Protein AF-A0A7W4ZAM6-F1 (afdb_monomer_lite)

Radius of gyration: 16.76 Å; chains: 1; bounding box: 39×28×48 Å

Organism: NCBI:txid1562603

Sequence (168 aa):
MTQFCLLLPAVLLVAHFRQQSRWETLAVRRFPLKPLERWLPALLVFLAVQMLLVQVLDIDPGEFMKSLAGSRHLPLVLMIALAAPLLLPVQRLAAHAPWALWHPAADFGIVYLTALWPVPLGQLSFIFALSLLLGLAREKSGSVLLPILLHAGNNLASAITVIYLGTA

pLDDT: mean 74.13, std 17.79, range [33.5, 96.62]

Secondary structure (DSSP, 8-state):
-HHHHHHHHHHHHHT--TTS-HHHHTT-----STTHHHHHHHHHHHHHHHHHHHHHTT----HHHHHHTT---HHHHHHHHHHHHHHHHHHHHHHTSTTTTS-TTHHHHHHHHHTTTT--HHHHHHHHHHHHHHHHHHHHH--SHHHHHHHHHHHHHHHHHHHTT---

Structure (mmCIF, N/CA/C/O backbone):
data_AF-A0A7W4ZAM6-F1
#
_entry.id   AF-A0A7W4ZAM6-F1
#
loop_
_atom_site.group_PDB
_atom_site.id
_atom_site.type_symbol
_atom_site.label_atom_id
_atom_site.label_alt_id
_atom_site.label_comp_id
_atom_site.label_asym_id
_atom_site.label_entity_id
_atom_site.label_seq_id
_atom_site.pdbx_PDB_ins_code
_atom_site.Cartn_x
_atom_site.Cartn_y
_atom_site.Cartn_z
_atom_site.occupancy
_atom_site.B_iso_or_equiv
_atom_site.auth_seq_id
_atom_site.auth_comp_id
_atom_site.auth_asym_id
_atom_site.auth_atom_id
_atom_site.pdbx_PDB_model_num
ATOM 1 N N . MET A 1 1 ? 15.002 -11.559 9.504 1.00 36.69 1 MET A N 1
ATOM 2 C CA . MET A 1 1 ? 14.175 -12.682 10.011 1.00 36.69 1 MET A CA 1
ATOM 3 C C . MET A 1 1 ? 14.245 -12.805 11.534 1.00 36.69 1 MET A C 1
ATOM 5 O O . MET A 1 1 ? 13.209 -12.716 12.175 1.00 36.69 1 MET A O 1
ATOM 9 N N . THR A 1 2 ? 15.433 -12.882 12.139 1.00 33.50 2 THR A N 1
ATOM 10 C CA . THR A 1 2 ? 15.634 -13.008 13.602 1.00 33.50 2 THR A CA 1
ATOM 11 C C . THR A 1 2 ? 15.027 -11.866 14.428 1.00 33.50 2 THR A C 1
ATOM 13 O O . THR A 1 2 ? 14.430 -12.113 15.470 1.00 33.50 2 THR A O 1
ATOM 16 N N . GLN A 1 3 ? 15.096 -10.623 13.935 1.00 36.78 3 GLN A N 1
ATOM 17 C CA . GLN A 1 3 ? 14.463 -9.468 14.588 1.00 36.78 3 GLN A CA 1
ATOM 18 C C . GLN A 1 3 ? 12.930 -9.586 14.631 1.00 36.78 3 GLN A C 1
ATOM 20 O O . GLN A 1 3 ? 12.321 -9.260 15.642 1.00 36.78 3 GLN A O 1
ATOM 25 N N . PHE A 1 4 ? 12.308 -10.125 13.576 1.00 40.06 4 PHE A N 1
ATOM 26 C CA . PHE A 1 4 ? 10.856 -10.322 13.496 1.00 40.06 4 PHE A CA 1
ATOM 27 C C . PHE A 1 4 ? 10.373 -11.387 14.491 1.00 40.06 4 PHE A C 1
ATOM 29 O O . PHE A 1 4 ? 9.370 -11.180 15.168 1.00 40.06 4 PHE A O 1
ATOM 36 N N . CYS A 1 5 ? 11.119 -12.489 14.637 1.00 40.62 5 CYS A N 1
ATOM 37 C CA . CYS A 1 5 ? 10.798 -13.569 15.576 1.00 40.62 5 CYS A CA 1
ATOM 38 C C . CYS A 1 5 ? 10.946 -13.168 17.053 1.00 40.62 5 CYS A C 1
ATOM 40 O O . CYS A 1 5 ? 10.322 -13.790 17.904 1.00 40.62 5 CYS A O 1
ATOM 42 N N . LEU A 1 6 ? 11.753 -12.146 17.359 1.00 43.88 6 LEU A N 1
ATOM 43 C CA . LEU A 1 6 ? 11.943 -11.624 18.719 1.00 43.88 6 LEU A CA 1
ATOM 44 C C . LEU A 1 6 ? 11.006 -10.455 19.041 1.00 43.88 6 LEU A C 1
ATOM 46 O O . LEU A 1 6 ? 10.540 -10.331 20.172 1.00 43.88 6 LEU A O 1
ATOM 50 N N . LEU A 1 7 ? 10.690 -9.624 18.045 1.00 44.72 7 LEU A N 1
ATOM 51 C CA . LEU A 1 7 ? 9.747 -8.521 18.203 1.00 44.72 7 LEU A CA 1
ATOM 52 C C . LEU A 1 7 ? 8.317 -9.033 18.379 1.00 44.72 7 LEU A C 1
ATOM 54 O O . LEU A 1 7 ? 7.634 -8.566 19.280 1.00 44.72 7 LEU A O 1
ATOM 58 N N . LEU A 1 8 ? 7.867 -10.021 17.595 1.00 44.06 8 LEU A N 1
ATOM 59 C CA . LEU A 1 8 ? 6.479 -10.506 17.648 1.00 44.06 8 LEU A CA 1
ATOM 60 C C . LEU A 1 8 ? 6.038 -10.970 19.055 1.00 44.06 8 LEU A C 1
ATOM 62 O O . LEU A 1 8 ? 4.990 -10.519 19.516 1.00 44.06 8 LEU A O 1
ATOM 66 N N . PRO A 1 9 ? 6.800 -11.820 19.779 1.00 49.44 9 PRO A N 1
ATOM 67 C CA . PRO A 1 9 ? 6.408 -12.279 21.111 1.00 49.44 9 PRO A CA 1
ATOM 68 C C . PRO A 1 9 ? 6.457 -11.157 22.151 1.00 49.44 9 PRO A C 1
ATOM 70 O O . PRO A 1 9 ? 5.542 -11.044 22.964 1.00 49.44 9 PRO A O 1
ATOM 73 N N . ALA A 1 10 ? 7.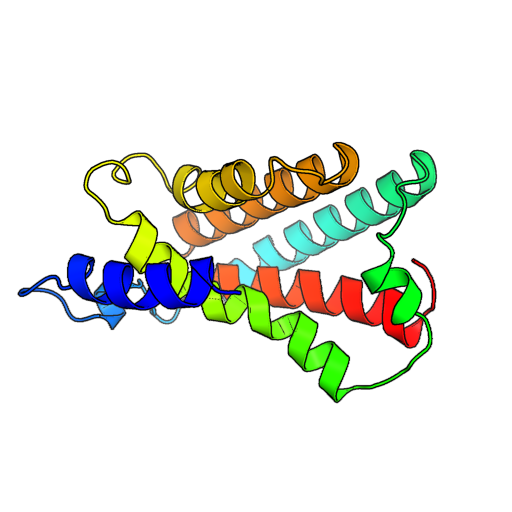483 -10.301 22.102 1.00 50.28 10 ALA A N 1
ATOM 74 C CA . ALA A 1 10 ? 7.626 -9.160 23.007 1.00 50.28 10 ALA A CA 1
ATOM 75 C C . ALA A 1 10 ? 6.471 -8.159 22.837 1.00 50.28 10 ALA A C 1
ATOM 77 O O . ALA A 1 10 ? 5.885 -7.689 23.808 1.00 50.28 10 ALA A O 1
ATOM 78 N N . VAL A 1 11 ? 6.080 -7.909 21.592 1.00 46.84 11 VAL A N 1
ATOM 79 C CA . VAL A 1 11 ? 4.935 -7.078 21.219 1.00 46.84 11 VAL A CA 1
ATOM 80 C C . VAL A 1 11 ? 3.617 -7.669 21.715 1.00 46.84 11 VAL A C 1
ATOM 82 O O . VAL A 1 11 ? 2.799 -6.958 22.294 1.00 46.84 11 VAL A O 1
ATOM 85 N N . LEU A 1 12 ? 3.407 -8.973 21.520 1.00 49.94 12 LEU A N 1
ATOM 86 C CA . LEU A 1 12 ? 2.194 -9.659 21.972 1.00 49.94 12 LEU A CA 1
ATOM 87 C C . LEU A 1 12 ? 2.084 -9.711 23.504 1.00 49.94 12 LEU A C 1
ATOM 89 O O . LEU A 1 12 ? 0.969 -9.693 24.027 1.00 49.94 12 LEU A O 1
ATOM 93 N N . LEU A 1 13 ? 3.219 -9.755 24.210 1.00 55.16 13 LEU A N 1
ATOM 94 C CA . LEU A 1 13 ? 3.292 -9.672 25.670 1.00 55.16 13 LEU A CA 1
ATOM 95 C C . LEU A 1 13 ? 2.950 -8.266 26.186 1.00 55.16 13 LEU A C 1
ATOM 97 O O . LEU A 1 13 ? 2.194 -8.142 27.147 1.00 55.16 13 LEU A O 1
ATOM 101 N N . VAL A 1 14 ? 3.467 -7.214 25.543 1.00 51.25 14 VAL A N 1
ATOM 102 C CA . VAL A 1 14 ? 3.266 -5.814 25.967 1.00 51.25 14 VAL A CA 1
ATOM 103 C C . VAL A 1 14 ? 1.871 -5.293 25.610 1.00 51.25 14 VAL A C 1
ATOM 105 O O . VAL A 1 14 ? 1.282 -4.539 26.379 1.00 51.25 14 VAL A O 1
ATOM 108 N N . ALA A 1 15 ? 1.286 -5.742 24.499 1.00 50.28 15 ALA A N 1
ATOM 109 C CA . ALA A 1 15 ? -0.038 -5.309 24.050 1.00 50.28 15 ALA A CA 1
ATOM 110 C C . ALA A 1 15 ? -1.217 -5.976 24.793 1.00 50.28 15 ALA A C 1
ATOM 112 O O . ALA A 1 15 ? -2.364 -5.913 24.340 1.00 50.28 15 ALA A O 1
ATOM 113 N N . HIS A 1 16 ? -0.964 -6.660 25.914 1.00 54.25 16 HIS A N 1
ATOM 114 C CA . HIS A 1 16 ? -2.009 -7.309 26.698 1.00 54.25 16 HIS A CA 1
ATOM 115 C C . HIS A 1 16 ? -2.748 -6.306 27.598 1.00 54.25 16 HIS A C 1
ATOM 117 O O . HIS A 1 16 ? -2.479 -6.175 28.793 1.00 54.25 16 HIS A O 1
ATOM 123 N N . PHE A 1 17 ? -3.730 -5.614 27.022 1.00 58.94 17 PHE A N 1
ATOM 124 C CA . PHE A 1 17 ? -4.656 -4.773 27.776 1.00 58.94 17 PHE A CA 1
ATOM 125 C C . PHE A 1 17 ? -5.677 -5.653 28.502 1.00 58.94 17 PHE A C 1
ATOM 127 O O . PHE A 1 17 ? -6.582 -6.212 27.892 1.00 58.94 17 PHE A O 1
ATOM 134 N N . ARG A 1 18 ? -5.545 -5.771 29.828 1.00 56.44 18 ARG A N 1
ATOM 135 C CA . ARG A 1 18 ? -6.403 -6.634 30.667 1.00 56.44 18 ARG A CA 1
ATOM 136 C C . ARG A 1 18 ? -7.904 -6.306 30.605 1.00 56.44 18 ARG A C 1
ATOM 138 O O . ARG A 1 18 ? -8.705 -7.127 31.033 1.00 56.44 18 ARG A O 1
ATOM 145 N N . GLN A 1 19 ? -8.280 -5.125 30.108 1.00 66.00 19 GLN A N 1
ATOM 146 C CA . GLN A 1 19 ? -9.664 -4.632 30.089 1.00 66.00 19 GLN A CA 1
ATOM 147 C C . GLN A 1 19 ? -10.281 -4.494 28.687 1.00 66.00 19 GLN A C 1
ATOM 149 O O . GLN A 1 19 ? -11.444 -4.121 28.584 1.00 66.00 19 GLN A O 1
ATOM 154 N N . GLN A 1 20 ? -9.538 -4.778 27.613 1.00 63.16 20 GLN A N 1
ATOM 155 C CA . GLN A 1 20 ? -10.039 -4.669 26.238 1.00 63.16 20 GLN A CA 1
ATOM 156 C C . GLN A 1 20 ? -9.748 -5.949 25.465 1.00 63.16 20 GLN A C 1
ATOM 158 O O . GLN A 1 20 ? -8.691 -6.563 25.619 1.00 63.16 20 GLN A O 1
ATOM 163 N N . SER A 1 21 ? -10.676 -6.363 24.605 1.00 69.62 21 SER A N 1
ATOM 164 C CA . SER A 1 21 ? -10.414 -7.496 23.727 1.00 69.62 21 SER A CA 1
ATOM 165 C C . SER A 1 21 ? -9.346 -7.123 22.691 1.00 69.62 21 SER A C 1
ATOM 167 O O . SER A 1 21 ? -9.278 -5.991 22.209 1.00 69.62 21 SER A O 1
ATOM 169 N N . ARG A 1 22 ? -8.524 -8.099 22.279 1.00 66.12 22 ARG A N 1
ATOM 170 C CA . ARG A 1 22 ? -7.489 -7.897 21.244 1.00 66.12 22 ARG A CA 1
ATOM 171 C C . ARG A 1 22 ? -8.063 -7.341 19.932 1.00 66.12 22 ARG A C 1
ATOM 173 O O . ARG A 1 22 ? -7.360 -6.658 19.200 1.00 66.12 22 ARG A O 1
ATOM 180 N N . TRP A 1 23 ? -9.33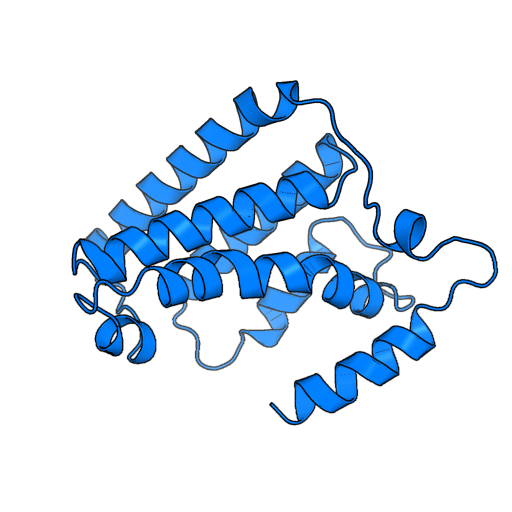2 -7.604 19.629 1.00 65.75 23 TRP A N 1
ATOM 181 C CA . TRP A 1 23 ? -10.004 -7.093 18.433 1.00 65.75 23 TRP A CA 1
ATOM 182 C C . TRP A 1 23 ? -10.347 -5.599 18.531 1.00 65.75 23 TRP A C 1
ATOM 184 O O . TRP A 1 23 ? -10.220 -4.880 17.536 1.00 65.75 23 TRP A O 1
ATOM 194 N N . GLU A 1 24 ? -10.712 -5.122 19.725 1.00 67.00 24 GLU A N 1
ATOM 195 C CA . GLU A 1 24 ? -10.966 -3.705 20.027 1.00 67.00 24 GLU A CA 1
ATOM 196 C C . GLU A 1 24 ? -9.656 -2.910 20.051 1.00 67.00 24 GLU A C 1
ATOM 198 O O . GLU A 1 24 ? -9.507 -1.981 19.259 1.00 67.00 24 GLU A O 1
ATOM 203 N N . THR A 1 25 ? -8.681 -3.382 20.841 1.00 66.38 25 THR A N 1
ATOM 204 C CA . THR A 1 25 ? -7.261 -3.519 20.467 1.00 66.38 25 THR A CA 1
ATOM 205 C C . THR A 1 25 ? -6.837 -2.948 19.110 1.00 66.38 25 THR A C 1
ATOM 207 O O . THR A 1 25 ? -6.362 -1.829 18.901 1.00 66.38 25 THR A O 1
ATOM 210 N N . LEU A 1 26 ? -7.058 -3.812 18.130 1.00 64.50 26 LEU A N 1
ATOM 211 C CA . LEU A 1 26 ? -6.638 -3.666 16.751 1.00 64.50 26 LEU A CA 1
ATOM 212 C C . LEU A 1 26 ? -7.559 -2.764 15.918 1.00 64.50 26 LEU A C 1
ATOM 214 O O . LEU A 1 26 ? -7.230 -2.448 14.774 1.00 64.50 26 LEU A O 1
ATOM 218 N N . ALA A 1 27 ? -8.700 -2.340 16.466 1.00 68.69 27 ALA A N 1
ATOM 219 C CA . ALA A 1 27 ? -9.805 -1.716 15.743 1.00 68.69 27 ALA A CA 1
ATOM 220 C C . ALA A 1 27 ? -10.238 -2.515 14.498 1.00 68.69 27 ALA A C 1
ATOM 222 O O . ALA A 1 27 ? -10.518 -1.944 13.435 1.00 68.69 27 ALA A O 1
ATOM 223 N N . VAL A 1 28 ? -10.296 -3.846 14.621 1.00 76.38 28 VAL A N 1
ATOM 224 C CA . VAL A 1 28 ? -10.855 -4.730 13.588 1.00 76.38 28 VAL A CA 1
ATOM 225 C C . VAL A 1 28 ? -12.371 -4.666 13.698 1.00 76.38 28 VAL A C 1
ATOM 227 O O . VAL A 1 28 ? -13.028 -5.515 14.292 1.00 76.38 28 VAL A O 1
ATOM 230 N N . ARG A 1 29 ? -12.933 -3.595 13.145 1.00 79.31 29 ARG A N 1
ATOM 231 C CA . ARG A 1 29 ? -14.376 -3.385 13.050 1.00 79.31 29 ARG A CA 1
ATOM 232 C C . ARG A 1 29 ? -14.792 -3.261 11.600 1.00 79.31 29 ARG A C 1
ATOM 234 O O . ARG A 1 29 ? -14.042 -2.744 10.771 1.00 79.31 29 ARG A O 1
ATOM 241 N N . ARG A 1 30 ? -16.005 -3.711 11.292 1.00 85.81 30 ARG A N 1
ATOM 242 C CA . ARG A 1 30 ? -16.613 -3.456 9.984 1.00 85.81 30 ARG A CA 1
ATOM 243 C C . ARG A 1 30 ? -16.750 -1.944 9.786 1.00 85.81 30 ARG A C 1
ATOM 245 O O . ARG A 1 30 ? -16.999 -1.212 10.740 1.00 85.81 30 ARG A O 1
ATOM 252 N N . PHE A 1 31 ? -16.573 -1.495 8.553 1.00 85.88 31 PHE A N 1
ATOM 253 C CA . PHE A 1 31 ? -16.786 -0.110 8.146 1.00 85.88 31 PHE A CA 1
ATOM 254 C C . PHE A 1 31 ? -17.810 -0.097 6.998 1.00 85.88 31 PHE A C 1
ATOM 256 O O . PHE A 1 31 ? -17.915 -1.094 6.278 1.00 85.88 31 PHE A O 1
ATOM 263 N N . PRO A 1 32 ? -18.610 0.974 6.839 1.00 88.06 32 PRO A N 1
ATOM 264 C CA . PRO A 1 32 ? -19.523 1.085 5.700 1.00 88.06 32 PRO A CA 1
ATOM 265 C C . PRO A 1 32 ? -18.724 1.056 4.393 1.00 88.06 32 PRO A C 1
ATOM 267 O O . PRO A 1 32 ? -17.585 1.496 4.388 1.00 88.06 32 PRO A O 1
ATOM 270 N N . LEU A 1 33 ? -19.293 0.588 3.280 1.00 89.12 33 LEU A N 1
ATOM 271 C CA . LEU A 1 33 ? -18.567 0.541 1.997 1.00 89.12 33 LEU A CA 1
ATOM 272 C C . LEU A 1 33 ? -18.399 1.923 1.349 1.00 89.12 33 LEU A C 1
ATOM 274 O O . LEU A 1 33 ? -17.440 2.142 0.623 1.00 89.12 33 LEU A O 1
ATOM 278 N N . LYS A 1 34 ? -19.273 2.883 1.670 1.00 90.31 34 LYS A N 1
ATOM 279 C CA . LYS A 1 34 ? -19.280 4.248 1.112 1.00 90.31 34 LYS A CA 1
ATOM 280 C C . LYS A 1 34 ? -17.923 4.986 1.120 1.00 90.31 34 LYS A C 1
ATOM 282 O O . LYS A 1 34 ? -17.618 5.665 0.147 1.00 90.31 34 LYS A O 1
ATOM 287 N N . PRO A 1 35 ? -17.061 4.888 2.153 1.00 89.50 35 PRO A N 1
ATOM 288 C CA . PRO A 1 35 ? -15.722 5.468 2.119 1.00 89.50 35 PRO A CA 1
ATOM 289 C C . PRO A 1 35 ? -14.849 4.923 0.979 1.00 89.50 35 PRO A C 1
ATOM 291 O O . PRO A 1 35 ? -13.995 5.665 0.500 1.00 89.50 35 PRO A O 1
ATOM 294 N N . LEU A 1 36 ? -15.052 3.682 0.511 1.00 90.81 36 LEU A N 1
ATOM 295 C CA . LEU A 1 36 ? -14.286 3.119 -0.611 1.00 90.81 36 LEU A CA 1
ATOM 296 C C . LEU A 1 36 ? -14.421 3.970 -1.874 1.00 90.81 36 LEU A C 1
ATOM 298 O O . LEU A 1 36 ? -13.440 4.121 -2.588 1.00 90.81 36 LEU A O 1
ATOM 302 N N . GLU A 1 37 ? -15.577 4.595 -2.105 1.00 93.44 37 GLU A N 1
ATOM 303 C CA . GLU A 1 37 ? -15.800 5.489 -3.251 1.00 93.44 37 GLU A CA 1
ATOM 304 C C . GLU A 1 37 ? -14.831 6.676 -3.271 1.00 93.44 37 GLU A C 1
ATOM 306 O O . GLU A 1 37 ? -14.533 7.204 -4.333 1.00 93.44 37 GLU A O 1
ATOM 311 N N . ARG A 1 38 ? -14.323 7.102 -2.107 1.00 94.62 38 ARG A N 1
ATOM 312 C CA . ARG A 1 38 ? -13.339 8.192 -2.001 1.00 94.62 38 ARG A CA 1
ATOM 313 C C . ARG A 1 38 ? -11.909 7.670 -2.005 1.00 94.62 38 ARG A C 1
ATOM 315 O O . ARG A 1 38 ? -11.028 8.282 -2.600 1.00 94.62 38 ARG A O 1
ATOM 322 N N . TRP A 1 39 ? -11.675 6.542 -1.338 1.00 95.00 39 TRP A N 1
ATOM 323 C CA . TRP A 1 39 ? -10.328 6.009 -1.146 1.00 95.00 39 TRP A CA 1
ATOM 324 C C . TRP A 1 39 ? -9.811 5.195 -2.333 1.00 95.00 39 TRP A C 1
ATOM 326 O O . TRP A 1 39 ? -8.605 5.190 -2.562 1.00 95.00 39 TRP A O 1
ATOM 336 N N . LEU A 1 40 ? -10.688 4.560 -3.117 1.00 94.56 40 LEU A N 1
ATOM 337 C CA . LEU A 1 40 ? -10.289 3.880 -4.351 1.00 94.56 40 LEU A CA 1
ATOM 338 C C . LEU A 1 40 ? -9.767 4.875 -5.401 1.00 94.56 40 LEU A C 1
ATOM 340 O O . LEU A 1 40 ? -8.654 4.662 -5.872 1.00 94.56 40 LEU A O 1
ATOM 344 N N . PRO A 1 41 ? -10.452 5.995 -5.720 1.00 96.62 41 PRO A N 1
ATOM 345 C CA . PRO A 1 41 ? -9.874 7.021 -6.588 1.00 96.62 41 PRO A CA 1
ATOM 346 C C . PRO A 1 41 ? -8.569 7.605 -6.045 1.00 96.62 41 PRO A C 1
ATOM 348 O O . PRO A 1 41 ? -7.640 7.815 -6.815 1.00 96.62 41 PRO A O 1
ATOM 351 N N . ALA A 1 42 ? -8.460 7.822 -4.729 1.00 96.12 42 ALA A N 1
ATOM 352 C CA . ALA A 1 42 ? -7.218 8.309 -4.127 1.00 96.12 42 ALA A CA 1
ATOM 353 C C . ALA A 1 42 ? -6.054 7.320 -4.321 1.00 96.12 42 ALA A C 1
ATOM 355 O O . ALA A 1 42 ? -4.946 7.737 -4.654 1.00 96.12 42 ALA A O 1
ATOM 356 N N . LEU A 1 43 ? -6.312 6.015 -4.177 1.00 95.94 43 LEU A N 1
ATOM 357 C CA . LEU A 1 43 ? -5.336 4.968 -4.480 1.00 95.94 43 LEU A CA 1
ATOM 358 C C . LEU A 1 43 ? -4.973 4.945 -5.972 1.00 95.94 43 LEU A C 1
ATOM 360 O O . LEU A 1 43 ? -3.801 4.825 -6.303 1.00 95.94 43 LEU A O 1
ATOM 364 N N . LEU A 1 44 ? -5.946 5.099 -6.873 1.00 95.75 44 LEU A N 1
ATOM 365 C CA . LEU A 1 44 ? -5.681 5.153 -8.315 1.00 95.75 44 LEU A CA 1
ATOM 366 C C . LEU A 1 44 ? -4.810 6.356 -8.695 1.00 95.75 44 LEU A C 1
ATOM 368 O O . LEU A 1 44 ? -3.871 6.203 -9.471 1.00 95.75 44 LEU A O 1
ATOM 372 N N . VAL A 1 45 ? -5.079 7.532 -8.121 1.00 96.56 45 VAL A N 1
ATOM 373 C CA . VAL A 1 45 ? -4.241 8.727 -8.307 1.00 96.56 45 VAL A CA 1
ATOM 374 C C . VAL A 1 45 ? -2.833 8.479 -7.773 1.00 96.56 45 VAL A C 1
ATOM 376 O O . VAL A 1 45 ? -1.865 8.783 -8.465 1.00 96.56 45 VAL A O 1
ATOM 379 N N . PHE A 1 46 ? -2.707 7.887 -6.582 1.00 95.25 46 PHE A N 1
ATOM 380 C CA . PHE A 1 46 ? -1.410 7.517 -6.019 1.00 95.25 46 PHE A CA 1
ATOM 381 C C . PHE A 1 46 ? -0.627 6.584 -6.956 1.00 95.25 46 PHE A C 1
ATOM 383 O O . PHE A 1 46 ? 0.520 6.880 -7.276 1.00 95.25 46 PHE A O 1
ATOM 390 N N . LEU A 1 47 ? -1.256 5.512 -7.449 1.00 94.69 47 LEU A N 1
ATOM 391 C CA . LEU A 1 47 ? -0.635 4.554 -8.368 1.00 94.69 47 LEU A CA 1
ATOM 392 C C . LEU A 1 47 ? -0.224 5.208 -9.694 1.00 94.69 47 LEU A C 1
ATOM 394 O O . LEU A 1 47 ? 0.867 4.944 -10.192 1.00 94.69 47 LEU A O 1
ATOM 398 N N . ALA A 1 48 ? -1.060 6.087 -10.252 1.00 94.31 48 ALA A N 1
ATOM 399 C CA . ALA A 1 48 ? -0.751 6.804 -11.489 1.00 94.31 48 ALA A CA 1
ATOM 400 C C . ALA A 1 48 ? 0.452 7.745 -11.320 1.00 94.31 48 ALA A C 1
ATOM 402 O O . ALA A 1 48 ? 1.353 7.760 -12.158 1.00 94.31 48 ALA A O 1
ATOM 403 N N . VAL A 1 49 ? 0.497 8.498 -10.215 1.00 94.50 49 VAL A N 1
ATOM 404 C CA . VAL A 1 49 ? 1.628 9.376 -9.885 1.00 94.50 49 VAL A CA 1
ATOM 405 C C . VAL A 1 49 ? 2.890 8.558 -9.632 1.00 94.50 49 VAL A C 1
ATOM 407 O O . VAL A 1 49 ? 3.952 8.911 -10.137 1.00 94.50 49 VAL A O 1
ATOM 410 N N . GLN A 1 50 ? 2.785 7.451 -8.894 1.00 92.19 50 GLN A N 1
ATOM 411 C CA . GLN A 1 50 ? 3.904 6.548 -8.650 1.00 92.19 50 GLN A CA 1
ATOM 412 C C . GLN A 1 50 ? 4.466 6.002 -9.966 1.00 92.19 50 GLN A C 1
ATOM 414 O O . GLN A 1 50 ? 5.668 6.093 -10.188 1.00 92.19 50 GLN A O 1
ATOM 419 N N . MET A 1 51 ? 3.611 5.484 -10.850 1.00 90.75 51 MET A N 1
ATOM 420 C CA . MET A 1 51 ? 4.015 4.957 -12.154 1.00 90.75 51 MET A CA 1
ATOM 421 C C . MET A 1 51 ? 4.717 6.023 -13.003 1.00 90.75 51 MET A C 1
ATOM 423 O O . MET A 1 51 ? 5.780 5.758 -13.558 1.00 90.75 51 MET A O 1
ATOM 427 N N . LEU A 1 52 ? 4.163 7.238 -13.058 1.00 91.94 52 LEU A N 1
ATOM 428 C CA . LEU A 1 52 ? 4.776 8.357 -13.772 1.00 91.94 52 LEU A CA 1
ATOM 429 C C . LEU A 1 52 ? 6.154 8.708 -13.196 1.00 91.94 52 LEU A C 1
ATOM 431 O O . LEU A 1 52 ? 7.102 8.903 -13.947 1.00 91.94 52 LEU A O 1
ATOM 435 N N . LEU A 1 53 ? 6.281 8.779 -11.869 1.00 91.00 53 LEU A N 1
ATOM 436 C CA . LEU A 1 53 ? 7.542 9.124 -11.215 1.00 91.00 53 LEU A CA 1
ATOM 437 C C . LEU A 1 53 ? 8.598 8.031 -11.368 1.00 91.00 53 LEU A C 1
ATOM 439 O O . LEU A 1 53 ? 9.758 8.366 -11.573 1.00 91.00 53 LEU A O 1
ATOM 443 N N . VAL A 1 54 ? 8.216 6.752 -11.314 1.00 88.69 54 VAL A N 1
ATOM 444 C CA . VAL A 1 54 ? 9.132 5.637 -11.602 1.00 88.69 54 VAL A CA 1
ATOM 445 C C . VAL A 1 54 ? 9.701 5.768 -13.013 1.00 88.69 54 VAL A C 1
ATOM 447 O O . VAL A 1 54 ? 10.910 5.660 -13.179 1.00 88.69 54 VAL A O 1
ATOM 450 N N . GLN A 1 55 ? 8.860 6.091 -14.001 1.00 88.69 55 GLN A N 1
ATOM 451 C CA . GLN A 1 55 ? 9.292 6.278 -15.390 1.00 88.69 55 GLN A CA 1
ATOM 452 C C . GLN A 1 55 ? 10.158 7.527 -15.592 1.00 88.69 55 GLN A C 1
ATOM 454 O O . GLN A 1 55 ? 11.160 7.475 -16.295 1.00 88.69 55 GLN A O 1
ATOM 459 N N . VAL A 1 56 ? 9.773 8.663 -15.003 1.00 91.56 56 VAL A N 1
ATOM 460 C CA . VAL A 1 56 ? 10.472 9.947 -15.198 1.00 91.56 56 VAL A CA 1
ATOM 461 C C . VAL A 1 56 ? 11.803 9.994 -14.449 1.00 91.56 56 VAL A C 1
ATOM 463 O O . VAL A 1 56 ? 12.747 10.620 -14.924 1.00 91.56 56 VAL A O 1
ATOM 466 N N . LEU A 1 57 ? 11.877 9.369 -13.273 1.00 89.06 57 LEU A N 1
ATOM 467 C CA . LEU A 1 57 ? 13.057 9.395 -12.406 1.00 89.06 57 LEU A CA 1
ATOM 468 C C . LEU A 1 57 ? 13.921 8.132 -12.520 1.00 89.06 57 LEU A C 1
ATOM 470 O O . LEU A 1 57 ? 14.879 8.015 -11.760 1.00 89.06 57 LEU A O 1
ATOM 474 N N . ASP A 1 58 ? 13.575 7.211 -13.427 1.00 87.62 58 ASP A N 1
ATOM 475 C CA . ASP A 1 58 ? 14.268 5.933 -13.649 1.00 87.62 58 ASP A CA 1
ATOM 476 C C . ASP A 1 58 ? 14.524 5.176 -12.332 1.00 87.62 58 ASP A C 1
ATOM 478 O O . ASP A 1 58 ? 15.643 4.795 -11.981 1.00 87.62 58 ASP A O 1
ATOM 482 N N . ILE A 1 59 ? 13.471 5.057 -11.514 1.00 84.81 59 ILE A N 1
ATOM 483 C CA . ILE A 1 59 ? 13.589 4.460 -10.179 1.00 84.81 59 ILE A CA 1
ATOM 484 C C . ILE A 1 59 ? 13.766 2.958 -10.334 1.00 84.81 59 ILE A C 1
ATOM 486 O O . ILE A 1 59 ? 12.818 2.263 -10.688 1.00 84.81 59 ILE A O 1
ATOM 490 N N . ASP A 1 60 ? 14.949 2.465 -9.966 1.00 82.69 60 ASP A N 1
ATOM 491 C CA . ASP A 1 60 ? 15.267 1.048 -10.091 1.00 82.69 60 ASP A CA 1
ATOM 492 C C . ASP A 1 60 ? 14.328 0.170 -9.227 1.00 82.69 60 ASP A C 1
ATOM 494 O O . ASP A 1 60 ? 14.306 0.306 -7.989 1.00 82.69 60 ASP A O 1
ATOM 498 N N . PRO A 1 61 ? 13.549 -0.741 -9.834 1.00 73.62 61 PRO A N 1
ATOM 499 C CA . PRO A 1 61 ? 12.839 -1.789 -9.117 1.00 73.62 61 PRO A CA 1
ATOM 500 C C . PRO A 1 61 ? 13.880 -2.737 -8.517 1.00 73.62 61 PRO A C 1
ATOM 502 O O . PRO A 1 61 ? 14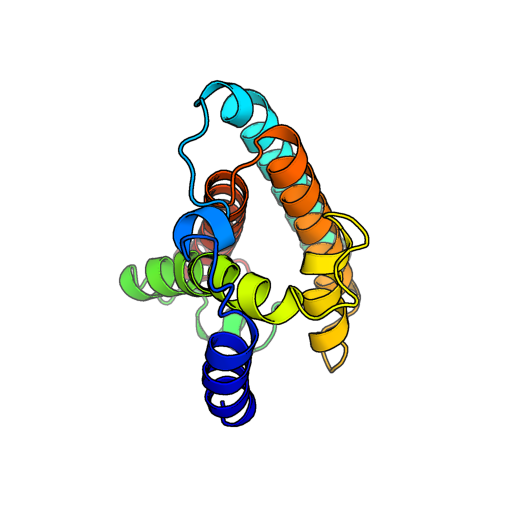.543 -3.475 -9.232 1.00 73.62 61 PRO A O 1
ATOM 505 N N . GLY A 1 62 ? 14.066 -2.721 -7.195 1.00 77.12 62 GLY A N 1
ATOM 506 C CA . GLY A 1 62 ? 15.156 -3.476 -6.557 1.00 77.12 62 GLY A CA 1
ATOM 507 C C . GLY A 1 62 ? 15.243 -4.953 -6.992 1.00 77.12 62 GLY A C 1
ATOM 508 O O . GLY A 1 62 ? 14.241 -5.559 -7.366 1.00 77.12 62 GLY A O 1
ATOM 509 N N . GLU A 1 63 ? 16.436 -5.549 -6.893 1.00 80.00 63 GLU A N 1
ATOM 510 C CA . GLU A 1 63 ? 16.792 -6.880 -7.437 1.00 80.00 63 GLU A CA 1
ATOM 511 C C . GLU A 1 63 ? 15.758 -7.995 -7.209 1.00 80.00 63 GLU A C 1
ATOM 513 O O . GLU A 1 63 ? 15.500 -8.815 -8.091 1.00 80.00 63 GLU A O 1
ATOM 518 N N . PHE A 1 64 ? 15.106 -8.007 -6.044 1.00 80.00 64 PHE A N 1
ATOM 519 C CA . PHE A 1 64 ? 14.020 -8.942 -5.767 1.00 80.00 64 PHE A CA 1
ATOM 520 C C . PHE A 1 64 ? 12.872 -8.819 -6.781 1.00 80.00 64 PHE A C 1
ATOM 522 O O . PHE A 1 64 ? 12.454 -9.825 -7.341 1.00 80.00 64 PHE A O 1
ATOM 529 N N . MET A 1 65 ? 12.390 -7.608 -7.071 1.00 80.88 65 MET A N 1
ATOM 530 C CA . MET A 1 65 ? 11.295 -7.396 -8.023 1.00 80.88 65 MET A CA 1
ATOM 531 C C . MET A 1 65 ? 11.709 -7.770 -9.449 1.00 80.88 65 MET A C 1
ATOM 533 O O . MET A 1 65 ? 10.937 -8.440 -10.134 1.00 80.88 65 MET A O 1
ATOM 537 N N . LYS A 1 66 ? 12.944 -7.450 -9.864 1.00 84.25 66 LYS A N 1
ATOM 538 C CA . LYS A 1 66 ? 13.497 -7.900 -11.156 1.00 84.25 66 LYS A CA 1
ATOM 539 C C . LYS A 1 66 ? 13.486 -9.420 -11.283 1.00 84.25 66 LYS A C 1
ATOM 541 O O . LYS A 1 66 ? 13.063 -9.940 -12.309 1.00 84.25 66 LYS A O 1
ATOM 546 N N . SER A 1 67 ? 13.876 -10.140 -10.227 1.00 85.19 67 SER A N 1
ATOM 547 C CA . SER A 1 67 ? 13.890 -11.611 -10.232 1.00 85.19 67 SER A CA 1
ATOM 548 C C . SER A 1 67 ? 12.504 -12.247 -10.409 1.00 85.19 67 SER A C 1
ATOM 550 O O . SER A 1 67 ? 12.399 -13.402 -10.817 1.00 85.19 67 SER A O 1
ATOM 552 N N . LEU A 1 68 ? 11.435 -11.501 -10.111 1.00 83.56 68 LEU A N 1
ATOM 553 C CA . LEU A 1 68 ? 10.053 -11.963 -10.229 1.00 83.56 68 LEU A CA 1
ATOM 554 C C . LEU A 1 68 ? 9.386 -11.567 -11.550 1.00 83.56 68 LEU A C 1
ATOM 556 O O . LEU A 1 68 ? 8.298 -12.078 -11.853 1.00 83.56 68 LEU A O 1
ATOM 560 N N . ALA A 1 69 ? 10.005 -10.664 -12.312 1.00 86.75 69 ALA A N 1
ATOM 561 C CA . ALA A 1 69 ? 9.434 -10.106 -13.525 1.00 86.75 69 ALA A CA 1
ATOM 562 C C . ALA A 1 69 ? 9.141 -11.205 -14.558 1.00 86.75 69 ALA A C 1
ATOM 564 O O . ALA A 1 69 ? 9.993 -12.029 -14.882 1.00 86.75 69 ALA A O 1
ATOM 565 N N . GLY A 1 70 ? 7.901 -11.253 -15.051 1.00 83.12 70 GLY A N 1
ATOM 566 C CA . GLY A 1 70 ? 7.471 -12.234 -16.056 1.00 83.12 70 GLY A CA 1
ATOM 567 C C . GLY A 1 70 ? 7.268 -13.674 -15.557 1.00 83.12 70 GLY A C 1
ATOM 568 O O . GLY A 1 70 ? 6.919 -14.538 -16.362 1.00 83.12 70 GLY A O 1
ATOM 569 N N . SER A 1 71 ? 7.421 -13.954 -14.257 1.00 87.50 71 SER A N 1
ATOM 570 C CA . SER A 1 71 ? 7.259 -15.312 -13.700 1.00 87.50 71 SER A CA 1
ATOM 571 C C . SER A 1 71 ? 5.813 -15.841 -13.726 1.00 87.50 71 SER A C 1
ATOM 573 O O . SER A 1 71 ? 5.594 -17.050 -13.708 1.00 87.50 71 SER A O 1
ATOM 575 N N . ARG A 1 72 ? 4.805 -14.953 -13.801 1.00 86.44 72 ARG A N 1
ATOM 576 C CA . ARG A 1 72 ? 3.364 -15.276 -13.947 1.00 86.44 72 ARG A CA 1
ATOM 577 C C . ARG A 1 72 ? 2.774 -16.228 -12.888 1.00 86.44 72 ARG A C 1
ATOM 579 O O . ARG A 1 72 ? 1.747 -16.868 -13.126 1.00 86.44 72 ARG A O 1
ATOM 586 N N . HIS A 1 73 ? 3.364 -16.303 -11.695 1.00 87.31 73 HIS A N 1
ATOM 587 C CA . HIS A 1 73 ? 2.875 -17.160 -10.611 1.00 87.31 73 HIS A CA 1
ATOM 588 C C . HIS A 1 73 ? 1.776 -16.483 -9.774 1.00 87.31 73 HIS A C 1
ATOM 590 O O . HIS A 1 73 ? 2.054 -15.650 -8.912 1.00 87.31 73 HIS A O 1
ATOM 596 N N . LEU A 1 74 ? 0.520 -16.905 -9.956 1.00 84.75 74 LEU A N 1
ATOM 597 C CA . LEU A 1 74 ? -0.626 -16.374 -9.201 1.00 84.75 74 LEU A CA 1
ATOM 598 C C . LEU A 1 74 ? -0.482 -16.498 -7.666 1.00 84.75 74 LEU A C 1
ATOM 600 O O . LEU A 1 74 ? -0.756 -15.515 -6.976 1.00 84.75 74 LEU A O 1
ATOM 604 N N . PRO A 1 75 ? -0.026 -17.633 -7.092 1.00 87.50 75 PRO A N 1
ATOM 605 C CA . PRO A 1 75 ? 0.150 -17.733 -5.641 1.00 87.50 75 PRO A CA 1
ATOM 606 C C . PRO A 1 75 ? 1.143 -16.705 -5.089 1.00 87.50 75 PRO A C 1
ATOM 608 O O . PRO A 1 75 ? 0.935 -16.166 -4.004 1.00 87.50 75 PRO A O 1
ATOM 611 N N . LEU A 1 76 ? 2.191 -16.392 -5.854 1.00 81.44 76 LEU A N 1
ATOM 612 C CA . LEU A 1 76 ? 3.191 -15.401 -5.475 1.00 81.44 76 LEU A CA 1
ATOM 613 C C . LEU A 1 76 ? 2.600 -13.986 -5.458 1.00 81.44 76 LEU A C 1
ATOM 615 O O . LEU A 1 76 ? 2.846 -13.233 -4.518 1.00 81.44 76 LEU A O 1
ATOM 619 N N . VAL A 1 77 ? 1.769 -13.649 -6.448 1.00 84.88 77 VAL A N 1
ATOM 620 C CA . VAL A 1 77 ? 1.042 -12.368 -6.506 1.00 84.88 77 VAL A CA 1
ATOM 621 C C . VAL A 1 77 ? 0.162 -12.196 -5.274 1.00 84.88 77 VAL A C 1
ATOM 623 O O . VAL A 1 77 ? 0.219 -11.159 -4.619 1.00 84.88 77 VAL A O 1
ATOM 626 N N . LEU A 1 78 ? -0.611 -13.227 -4.919 1.00 86.12 78 LEU A N 1
ATOM 627 C CA . LEU A 1 78 ? -1.464 -13.202 -3.730 1.00 86.12 78 LEU A CA 1
ATOM 628 C C . LEU A 1 78 ? -0.643 -13.076 -2.444 1.00 86.12 78 LEU A C 1
ATOM 630 O O . LEU A 1 78 ? -1.011 -12.312 -1.553 1.00 86.12 78 LEU A O 1
ATOM 634 N N . MET A 1 79 ? 0.485 -13.783 -2.355 1.00 84.56 79 MET A N 1
ATOM 635 C CA . MET A 1 79 ? 1.383 -13.695 -1.208 1.00 84.56 79 MET A CA 1
ATOM 636 C C . MET A 1 79 ? 1.943 -12.276 -1.044 1.00 84.56 79 MET A C 1
ATOM 638 O O . MET A 1 79 ? 1.852 -11.720 0.044 1.00 84.56 79 MET A O 1
ATOM 642 N N . ILE A 1 80 ? 2.464 -11.659 -2.108 1.00 81.56 80 ILE A N 1
ATOM 643 C CA . ILE A 1 80 ? 3.000 -10.287 -2.071 1.00 81.56 80 ILE A CA 1
ATOM 644 C C . ILE A 1 80 ? 1.895 -9.275 -1.749 1.00 81.56 80 ILE A C 1
ATOM 646 O O . ILE A 1 80 ? 2.083 -8.387 -0.913 1.00 81.56 80 ILE A O 1
ATOM 650 N N . ALA A 1 81 ? 0.725 -9.437 -2.372 1.00 86.75 81 ALA A N 1
ATOM 651 C CA . ALA A 1 81 ? -0.416 -8.560 -2.164 1.00 86.75 81 ALA A CA 1
ATOM 652 C C . ALA A 1 81 ? -0.902 -8.575 -0.710 1.00 86.75 81 ALA A C 1
ATOM 654 O O . ALA A 1 81 ? -1.243 -7.526 -0.176 1.00 86.75 81 ALA A O 1
ATOM 655 N N . LEU A 1 82 ? -0.924 -9.741 -0.056 1.00 83.56 82 LEU A N 1
ATOM 656 C CA . LEU A 1 82 ? -1.584 -9.912 1.241 1.00 83.56 82 LEU A CA 1
ATOM 657 C C . LEU A 1 82 ? -0.630 -9.980 2.436 1.00 83.56 82 LEU A C 1
ATOM 659 O O . LEU A 1 82 ? -1.031 -9.598 3.535 1.00 83.56 82 LEU A O 1
ATOM 663 N N . ALA A 1 83 ? 0.619 -10.421 2.263 1.00 76.19 83 ALA A N 1
ATOM 664 C CA . ALA A 1 83 ? 1.522 -10.667 3.389 1.00 76.19 83 ALA A CA 1
ATOM 665 C C . ALA A 1 83 ? 1.770 -9.409 4.233 1.00 76.19 83 ALA A C 1
ATOM 667 O O . ALA A 1 83 ? 1.538 -9.425 5.441 1.00 76.19 83 ALA A O 1
ATOM 668 N N . ALA A 1 84 ? 2.193 -8.303 3.614 1.00 73.31 84 ALA A N 1
ATOM 669 C CA . ALA A 1 84 ? 2.470 -7.068 4.348 1.00 73.31 84 ALA A CA 1
ATOM 670 C C . ALA A 1 84 ? 1.202 -6.433 4.967 1.00 73.31 84 ALA A C 1
ATOM 672 O O . ALA A 1 84 ? 1.234 -6.105 6.156 1.00 73.31 84 ALA A O 1
ATOM 673 N N . PRO A 1 85 ? 0.061 -6.315 4.255 1.00 78.69 85 PRO A N 1
ATOM 674 C CA . PRO A 1 85 ? -1.170 -5.789 4.849 1.00 78.69 85 PRO A CA 1
ATOM 675 C C . PRO A 1 85 ? -1.693 -6.605 6.034 1.00 78.69 85 PRO A C 1
ATOM 677 O O . PRO A 1 85 ? -2.180 -6.031 7.004 1.00 78.69 85 PRO A O 1
ATOM 680 N N . LEU A 1 86 ? -1.578 -7.935 6.001 1.00 76.88 86 LEU A N 1
ATOM 681 C CA . LEU A 1 86 ? -2.059 -8.788 7.092 1.00 76.88 86 LEU A CA 1
ATOM 682 C C . LEU A 1 86 ? -1.207 -8.686 8.366 1.00 76.88 86 LEU A C 1
ATOM 684 O O . LEU A 1 86 ? -1.693 -9.017 9.446 1.00 76.88 86 LEU A O 1
ATOM 688 N N . LEU A 1 87 ? 0.030 -8.188 8.270 1.00 69.38 87 LEU A N 1
ATOM 689 C CA . LEU A 1 87 ? 0.890 -7.918 9.428 1.00 69.38 87 LEU A CA 1
ATOM 690 C C . LEU A 1 87 ? 0.596 -6.569 10.099 1.00 69.38 87 LEU A C 1
ATOM 692 O O . LEU A 1 87 ? 1.009 -6.354 11.241 1.00 69.38 87 LEU A O 1
ATOM 696 N N . LEU A 1 88 ? -0.155 -5.685 9.436 1.00 65.56 88 LEU A N 1
ATOM 697 C CA . LEU A 1 88 ? -0.484 -4.344 9.925 1.00 65.56 88 LEU A CA 1
ATOM 698 C C . LEU A 1 88 ? -1.143 -4.334 11.322 1.00 65.56 88 LEU A C 1
ATOM 700 O O . LEU A 1 88 ? -0.753 -3.521 12.164 1.00 65.56 88 LEU A O 1
ATOM 704 N N . PRO A 1 89 ? -2.097 -5.236 11.640 1.00 64.62 89 PRO A N 1
ATOM 705 C CA . PRO A 1 89 ? -2.647 -5.327 12.989 1.00 64.62 89 PRO A CA 1
ATOM 706 C C . PRO A 1 89 ? -1.568 -5.660 14.030 1.00 64.62 89 PRO A C 1
ATOM 708 O O . PRO A 1 89 ? -1.533 -5.069 15.106 1.00 64.62 89 PRO A O 1
ATOM 711 N N . VAL A 1 90 ? -0.640 -6.563 13.709 1.00 63.59 90 VAL A N 1
ATOM 712 C CA . VAL A 1 90 ? 0.398 -6.993 14.656 1.00 63.59 90 VAL A CA 1
ATOM 713 C C . VAL A 1 90 ? 1.427 -5.891 14.904 1.00 63.59 90 VAL A C 1
ATOM 715 O O . VAL A 1 90 ? 1.806 -5.650 16.048 1.00 63.59 90 VAL A O 1
ATOM 718 N N . GLN A 1 91 ? 1.816 -5.158 13.860 1.00 61.12 91 GLN A N 1
ATOM 719 C CA . GLN A 1 91 ? 2.664 -3.968 13.986 1.00 61.12 91 GLN A CA 1
ATOM 720 C C . GLN A 1 91 ? 2.021 -2.901 14.880 1.00 61.12 91 GLN A C 1
ATOM 722 O O . GLN A 1 91 ? 2.704 -2.221 15.636 1.00 61.12 91 GLN A O 1
ATOM 727 N N . ARG A 1 92 ? 0.692 -2.788 14.868 1.00 60.84 92 ARG A N 1
ATOM 728 C CA . ARG A 1 92 ? -0.018 -1.847 15.733 1.00 60.84 92 ARG A CA 1
ATOM 729 C C . ARG A 1 92 ? -0.022 -2.266 17.201 1.00 60.84 92 ARG A C 1
ATOM 731 O O . ARG A 1 92 ? 0.136 -1.404 18.063 1.00 60.84 92 A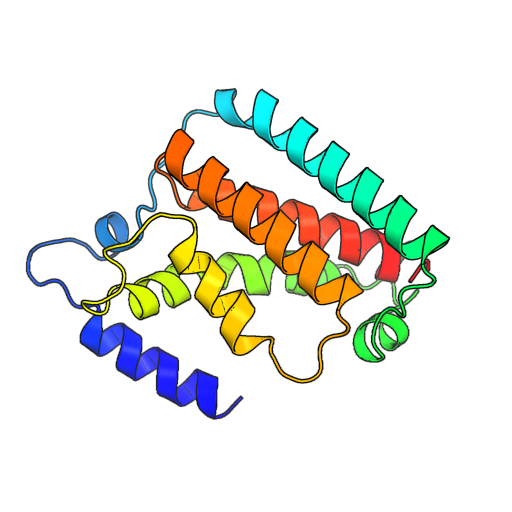RG A O 1
ATOM 738 N N . LEU A 1 93 ? -0.165 -3.561 17.492 1.00 57.75 93 LEU A N 1
ATOM 739 C CA . LEU A 1 93 ? 0.048 -4.068 18.854 1.00 57.75 93 LEU A CA 1
ATOM 740 C C . LEU A 1 93 ? 1.454 -3.694 19.341 1.00 57.75 93 LEU A C 1
ATOM 742 O O . LEU A 1 93 ? 1.610 -3.346 20.505 1.00 57.75 93 LEU A O 1
ATOM 746 N N . ALA A 1 94 ? 2.447 -3.685 18.442 1.00 55.97 94 ALA A N 1
ATOM 747 C CA . ALA A 1 94 ? 3.813 -3.273 18.769 1.00 55.97 94 ALA A CA 1
ATOM 748 C C . ALA A 1 94 ? 3.913 -1.786 19.085 1.00 55.97 94 ALA A C 1
ATOM 750 O O . ALA A 1 94 ? 4.604 -1.394 20.022 1.00 55.97 94 ALA A O 1
ATOM 751 N N . ALA A 1 95 ? 3.226 -0.970 18.285 1.00 52.66 95 ALA A N 1
ATOM 752 C CA . ALA A 1 95 ? 3.289 0.475 18.378 1.00 52.66 95 ALA A CA 1
ATOM 753 C C . ALA A 1 95 ? 2.626 1.010 19.655 1.00 52.66 95 ALA A C 1
ATOM 755 O O . ALA A 1 95 ? 3.118 1.991 20.180 1.00 52.66 95 ALA A O 1
ATOM 756 N N . HIS A 1 96 ? 1.609 0.352 20.237 1.00 52.75 96 HIS A N 1
ATOM 757 C CA . HIS A 1 96 ? 0.889 0.822 21.449 1.00 52.75 96 HIS A CA 1
ATOM 758 C C . HIS A 1 96 ? 1.710 0.800 22.763 1.00 52.75 96 HIS A C 1
ATOM 760 O O . HIS A 1 96 ? 1.155 0.863 23.860 1.00 52.75 96 HIS A O 1
ATOM 766 N N . ALA A 1 97 ? 3.038 0.767 22.666 1.00 50.19 97 ALA A N 1
ATOM 767 C CA . ALA A 1 97 ? 3.929 1.261 23.703 1.00 50.19 97 ALA A CA 1
ATOM 768 C C . ALA A 1 97 ? 3.600 2.741 24.044 1.00 50.19 97 ALA A C 1
ATOM 770 O O . ALA A 1 97 ? 3.079 3.472 23.198 1.00 50.19 97 ALA A O 1
ATOM 771 N N . PRO A 1 98 ? 3.891 3.216 25.272 1.00 40.56 98 PRO A N 1
ATOM 772 C CA . PRO A 1 98 ? 3.394 4.490 25.824 1.00 40.56 98 PRO A CA 1
ATOM 773 C C . PRO A 1 98 ? 3.746 5.778 25.047 1.00 40.56 98 PRO A C 1
ATOM 775 O O . PRO A 1 98 ? 3.293 6.857 25.417 1.00 40.56 98 PRO A O 1
ATOM 778 N N . TRP A 1 99 ? 4.514 5.693 23.962 1.00 42.31 99 TRP A N 1
ATOM 779 C CA . TRP A 1 99 ? 4.870 6.806 23.082 1.00 42.31 99 TRP A CA 1
ATOM 780 C C . TRP A 1 99 ? 3.975 6.936 21.828 1.00 42.31 99 TRP A C 1
ATOM 782 O O . TRP A 1 99 ? 4.009 7.980 21.182 1.00 42.31 99 TRP A O 1
ATOM 792 N N . ALA A 1 100 ? 3.114 5.960 21.503 1.00 42.62 100 ALA A N 1
ATOM 793 C CA . ALA A 1 100 ? 2.229 5.995 20.320 1.00 42.62 100 ALA A CA 1
ATOM 794 C C . ALA A 1 100 ? 0.867 6.681 20.527 1.00 42.62 100 ALA A C 1
ATOM 796 O O . ALA A 1 100 ? -0.058 6.532 19.731 1.00 42.62 100 ALA A O 1
ATOM 797 N N . LEU A 1 101 ? 0.745 7.503 21.569 1.00 38.41 101 LEU A N 1
ATOM 798 C CA . LEU A 1 101 ? -0.394 8.411 21.747 1.00 38.41 101 LEU A CA 1
ATOM 799 C C . LEU A 1 101 ? -0.425 9.559 20.714 1.00 38.41 101 LEU A C 1
ATOM 801 O O . LEU A 1 101 ? -1.352 10.365 20.717 1.00 38.41 101 LEU A O 1
ATOM 805 N N . TRP A 1 102 ? 0.554 9.634 19.809 1.00 34.97 102 TRP A N 1
ATOM 806 C CA . TRP A 1 102 ? 0.740 10.753 18.892 1.00 34.97 102 TRP A CA 1
ATOM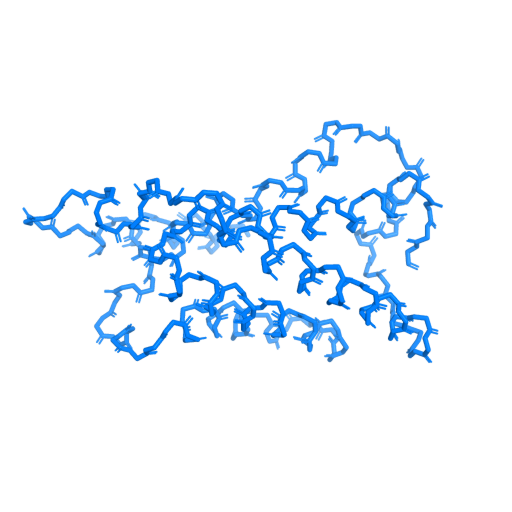 807 C C . TRP A 1 102 ? 0.353 10.376 17.459 1.00 34.97 102 TRP A C 1
ATOM 809 O O . TRP A 1 102 ? 1.199 10.049 16.649 1.00 34.97 102 TRP A O 1
ATOM 819 N N . HIS A 1 103 ? -0.934 10.507 17.136 1.00 45.59 103 HIS A N 1
ATOM 820 C CA . HIS A 1 103 ? -1.496 10.581 15.777 1.00 45.59 103 HIS A CA 1
ATOM 821 C C . HIS A 1 103 ? -1.405 9.342 14.844 1.00 45.59 103 HIS A C 1
ATOM 823 O O . HIS A 1 103 ? -0.386 8.663 14.751 1.00 45.59 103 HIS A O 1
ATOM 829 N N . PRO A 1 104 ? -2.446 9.094 14.018 1.00 45.00 104 PRO A N 1
ATOM 830 C CA . PRO A 1 104 ? -2.484 7.996 13.038 1.00 45.00 104 PRO A CA 1
ATOM 831 C C . PRO A 1 104 ? -1.388 8.051 11.954 1.00 45.00 104 PRO A C 1
ATOM 833 O O . PRO A 1 104 ? -1.193 7.061 11.252 1.00 45.00 104 PRO A O 1
ATOM 836 N N . ALA A 1 105 ? -0.659 9.166 11.838 1.00 41.06 105 ALA A N 1
ATOM 837 C CA . ALA A 1 105 ? 0.525 9.304 10.991 1.00 41.06 105 ALA A CA 1
ATOM 838 C C . ALA A 1 105 ? 1.802 8.686 11.612 1.00 41.06 105 ALA A C 1
ATOM 840 O O . ALA A 1 105 ? 2.679 8.245 10.872 1.00 41.06 105 ALA A O 1
ATOM 841 N N . ALA A 1 106 ? 1.913 8.598 12.945 1.00 44.38 106 ALA A N 1
ATOM 842 C CA . ALA A 1 106 ? 3.111 8.070 13.609 1.00 44.38 106 ALA A CA 1
ATOM 843 C C . ALA A 1 106 ? 3.178 6.535 13.613 1.00 44.38 106 ALA A C 1
ATOM 845 O O . ALA A 1 106 ? 4.270 5.983 13.489 1.00 44.38 106 ALA A O 1
ATOM 846 N N . ASP A 1 107 ? 2.028 5.847 13.649 1.00 49.41 107 ASP A N 1
ATOM 847 C CA . ASP A 1 107 ? 1.959 4.375 13.559 1.00 49.41 107 ASP A CA 1
ATOM 848 C C . ASP A 1 107 ? 2.589 3.846 12.253 1.00 49.41 107 ASP A C 1
ATOM 850 O O . ASP A 1 107 ? 3.153 2.754 12.229 1.00 49.41 107 ASP A O 1
ATOM 854 N N . PHE A 1 108 ? 2.552 4.637 11.173 1.00 53.56 108 PHE A N 1
ATOM 855 C CA . PHE A 1 108 ? 3.201 4.304 9.900 1.00 53.56 108 PHE A CA 1
ATOM 856 C C . PHE A 1 108 ? 4.580 4.962 9.717 1.00 53.56 108 PHE A C 1
ATOM 858 O O . PHE A 1 108 ? 5.412 4.452 8.968 1.00 53.56 108 PHE A O 1
ATOM 865 N N . GLY A 1 109 ? 4.879 6.031 10.463 1.00 47.03 109 GLY A N 1
ATOM 866 C CA . GLY A 1 109 ? 6.229 6.590 10.579 1.00 47.03 109 GLY A CA 1
ATOM 867 C C . GLY A 1 109 ? 7.253 5.591 11.138 1.00 47.03 109 GLY A C 1
ATOM 868 O O . GLY A 1 109 ? 8.436 5.693 10.842 1.00 47.03 109 GLY A O 1
ATOM 869 N N . ILE A 1 110 ? 6.820 4.558 11.867 1.00 50.38 110 ILE A N 1
ATOM 870 C CA . ILE A 1 110 ? 7.692 3.463 12.331 1.00 50.38 110 ILE A CA 1
ATOM 871 C C . ILE A 1 110 ? 8.132 2.554 11.167 1.00 50.38 110 ILE A C 1
ATOM 873 O O . ILE A 1 110 ? 9.271 2.084 11.148 1.00 50.38 110 ILE A O 1
ATOM 877 N N . VAL A 1 111 ? 7.277 2.344 10.157 1.00 52.53 111 VAL A N 1
ATOM 878 C CA . VAL A 1 111 ? 7.670 1.661 8.906 1.00 52.53 111 VAL A CA 1
ATOM 879 C C . VAL A 1 111 ? 8.694 2.515 8.153 1.00 52.53 111 VAL A C 1
ATOM 881 O O . VAL A 1 111 ? 9.698 1.996 7.679 1.00 52.53 111 VAL A O 1
ATOM 884 N N . TYR A 1 112 ? 8.497 3.836 8.134 1.00 48.53 112 TYR A N 1
ATOM 885 C CA . TYR A 1 112 ? 9.458 4.792 7.576 1.00 48.53 112 TYR A CA 1
ATOM 886 C C . TYR A 1 112 ? 10.813 4.758 8.311 1.00 48.53 112 TYR A C 1
ATOM 888 O O . TYR A 1 112 ? 11.858 4.717 7.670 1.00 48.53 112 TYR A O 1
ATOM 896 N N . LEU A 1 113 ? 10.812 4.691 9.647 1.00 45.56 113 LEU A N 1
ATOM 897 C CA . LEU A 1 113 ? 12.030 4.635 10.468 1.00 45.56 113 LEU A CA 1
ATOM 898 C C . LEU A 1 113 ? 12.764 3.289 10.375 1.00 45.56 113 LEU A C 1
ATOM 900 O O . LEU A 1 113 ? 13.988 3.254 10.454 1.00 45.56 113 LEU A O 1
ATOM 904 N N . THR A 1 114 ? 12.044 2.182 10.177 1.00 50.56 114 THR A N 1
ATOM 905 C CA . THR A 1 114 ? 12.655 0.854 9.975 1.00 50.56 114 THR A CA 1
ATOM 906 C C . THR A 1 114 ? 13.153 0.632 8.544 1.00 50.56 114 THR A C 1
ATOM 908 O O . THR A 1 114 ? 13.986 -0.244 8.328 1.00 50.56 114 THR A O 1
ATOM 911 N N . ALA A 1 115 ? 12.712 1.454 7.584 1.00 50.59 115 ALA A N 1
ATOM 912 C CA . ALA A 1 115 ? 13.161 1.444 6.191 1.00 50.59 115 ALA A CA 1
ATOM 913 C C . ALA A 1 115 ? 14.419 2.300 5.922 1.00 50.59 115 ALA A C 1
ATOM 915 O O . ALA A 1 115 ? 14.876 2.357 4.781 1.00 50.59 115 ALA A O 1
ATOM 916 N N . LEU A 1 116 ? 15.009 2.940 6.944 1.00 52.94 116 LEU A N 1
ATOM 917 C CA . LEU A 1 116 ? 16.141 3.873 6.802 1.00 52.94 116 LEU A CA 1
ATOM 918 C C . LEU A 1 116 ? 17.481 3.246 6.348 1.00 52.94 116 LEU A C 1
ATOM 920 O O . LEU A 1 116 ? 18.497 3.938 6.336 1.00 52.94 116 LEU A O 1
ATOM 924 N N . TRP A 1 117 ? 17.519 1.977 5.927 1.00 53.47 117 TRP A N 1
ATOM 925 C CA . TRP A 1 117 ? 18.705 1.386 5.298 1.00 53.47 117 TRP A CA 1
ATOM 926 C C . TRP A 1 117 ? 18.362 0.125 4.478 1.00 53.47 117 TRP A C 1
ATOM 928 O O . TRP A 1 117 ? 17.775 -0.789 5.060 1.00 53.47 117 TRP A O 1
ATOM 938 N N . PRO A 1 118 ? 18.739 -0.029 3.186 1.00 67.56 118 PRO A N 1
ATOM 939 C CA . PRO A 1 118 ? 19.248 0.916 2.187 1.00 67.56 118 PRO A CA 1
ATOM 940 C C . PRO A 1 118 ? 18.188 1.177 1.088 1.00 67.56 118 PRO A C 1
ATOM 942 O O . PRO A 1 118 ? 18.401 0.876 -0.086 1.00 67.56 118 PRO A O 1
ATOM 945 N N . VAL A 1 119 ? 17.001 1.666 1.460 1.00 71.62 119 VAL A N 1
ATOM 946 C CA . VAL A 1 119 ? 15.921 1.917 0.489 1.00 71.62 119 VAL A CA 1
ATOM 947 C C . VAL A 1 119 ? 16.196 3.228 -0.269 1.00 71.62 119 VAL A C 1
ATOM 949 O O . VAL A 1 119 ? 16.392 4.258 0.379 1.00 71.62 119 VAL A O 1
ATOM 952 N N . PRO A 1 120 ? 16.201 3.239 -1.618 1.00 78.62 120 PRO A N 1
ATOM 953 C CA . PRO A 1 120 ? 16.355 4.461 -2.406 1.00 78.62 120 PRO A CA 1
ATOM 954 C C . PRO A 1 120 ? 15.330 5.536 -2.026 1.00 78.62 120 PRO A C 1
ATOM 956 O O . PRO A 1 120 ? 14.158 5.235 -1.792 1.00 78.62 120 PRO A O 1
ATOM 959 N N . LEU A 1 121 ? 15.741 6.808 -2.030 1.00 80.62 121 LEU A N 1
ATOM 960 C CA . LEU A 1 121 ? 14.894 7.935 -1.610 1.00 80.62 121 LEU A CA 1
ATOM 961 C C . LEU A 1 121 ? 13.559 8.003 -2.375 1.00 80.62 121 LEU A C 1
ATOM 963 O O . LEU A 1 121 ? 12.523 8.299 -1.781 1.00 80.62 121 LEU A O 1
ATOM 967 N N . GLY A 1 122 ? 13.570 7.671 -3.671 1.00 81.69 122 GLY A N 1
ATOM 968 C CA . GLY A 1 122 ? 12.356 7.586 -4.488 1.00 81.69 122 GLY A CA 1
ATOM 969 C C . GLY A 1 122 ? 11.352 6.578 -3.921 1.00 81.69 122 GLY A C 1
ATOM 970 O O . GLY A 1 122 ? 10.196 6.923 -3.675 1.00 81.69 122 GLY A O 1
ATOM 971 N N . GLN A 1 123 ? 11.817 5.371 -3.588 1.00 80.06 123 GLN A N 1
ATOM 972 C CA . GLN A 1 123 ? 10.991 4.327 -2.976 1.00 80.06 123 GLN A CA 1
ATOM 973 C C . GLN A 1 123 ? 10.517 4.731 -1.571 1.00 80.06 123 GLN A C 1
ATOM 975 O O . GLN A 1 123 ? 9.356 4.515 -1.224 1.00 80.06 123 GLN A O 1
ATOM 980 N N . LEU A 1 124 ? 11.380 5.380 -0.783 1.00 80.38 124 LEU A N 1
ATOM 981 C CA . LEU A 1 124 ? 11.031 5.874 0.549 1.00 80.38 124 LEU A CA 1
ATOM 982 C C . LEU A 1 124 ? 9.906 6.922 0.490 1.00 80.38 124 LEU A C 1
ATOM 984 O O . LEU A 1 124 ? 8.998 6.898 1.322 1.00 80.38 124 LEU A O 1
ATOM 988 N N . SER A 1 125 ? 9.919 7.801 -0.515 1.00 83.56 125 SER A N 1
ATOM 989 C CA . SER A 1 125 ? 8.864 8.803 -0.694 1.00 83.56 125 SER A CA 1
ATOM 990 C C . SER A 1 125 ? 7.509 8.172 -1.039 1.00 83.56 125 SER A C 1
ATOM 992 O O . SER A 1 125 ? 6.486 8.594 -0.498 1.00 83.56 125 SER A O 1
ATOM 994 N N . PHE A 1 126 ? 7.488 7.098 -1.839 1.00 87.19 126 PHE A N 1
ATOM 995 C CA . PHE A 1 126 ? 6.270 6.325 -2.105 1.00 87.19 126 PHE A CA 1
ATOM 996 C C . PHE A 1 126 ? 5.751 5.620 -0.854 1.00 87.19 126 PHE A C 1
ATOM 998 O O . PHE A 1 126 ? 4.557 5.696 -0.564 1.00 87.19 126 PHE A O 1
ATOM 1005 N N . ILE A 1 127 ? 6.640 4.986 -0.082 1.00 82.94 127 ILE A N 1
ATOM 1006 C CA . ILE A 1 127 ? 6.283 4.344 1.190 1.00 82.94 127 ILE A CA 1
ATOM 1007 C C . ILE A 1 127 ? 5.681 5.375 2.149 1.00 82.94 127 ILE A C 1
ATOM 1009 O O . ILE A 1 127 ? 4.660 5.104 2.784 1.00 82.94 127 ILE A O 1
ATOM 1013 N N . PHE A 1 128 ? 6.270 6.568 2.230 1.00 81.62 128 PHE A N 1
ATOM 1014 C CA . PHE A 1 128 ? 5.776 7.666 3.056 1.00 81.62 128 PHE A CA 1
ATOM 1015 C C . PHE A 1 128 ? 4.400 8.170 2.606 1.00 81.62 128 PHE A C 1
ATOM 1017 O O . PHE A 1 128 ? 3.478 8.263 3.415 1.00 81.62 128 PHE A O 1
ATOM 1024 N N . ALA A 1 129 ? 4.227 8.455 1.316 1.00 88.06 129 ALA A N 1
ATOM 1025 C CA . ALA A 1 129 ? 2.960 8.945 0.781 1.00 88.06 129 ALA A CA 1
ATOM 1026 C C . ALA A 1 129 ? 1.831 7.910 0.932 1.00 88.06 129 ALA A C 1
ATOM 1028 O O . ALA A 1 129 ? 0.731 8.258 1.368 1.00 88.06 129 ALA A O 1
ATOM 1029 N N . LEU A 1 130 ? 2.113 6.629 0.666 1.00 87.94 130 LEU A N 1
ATOM 1030 C CA . LEU A 1 130 ? 1.166 5.544 0.919 1.00 87.94 130 LEU A CA 1
ATOM 1031 C C . LEU A 1 130 ? 0.834 5.453 2.412 1.00 87.94 130 LEU A C 1
ATOM 1033 O O . LEU A 1 130 ? -0.332 5.371 2.781 1.00 87.94 130 LEU A O 1
ATOM 1037 N N . SER A 1 131 ? 1.837 5.537 3.285 1.00 81.75 131 SER A N 1
ATOM 1038 C CA . SER A 1 131 ? 1.656 5.535 4.741 1.00 81.75 131 SER A CA 1
ATOM 1039 C C . SER A 1 131 ? 0.715 6.643 5.224 1.00 81.75 131 SER A C 1
ATOM 1041 O O . SER A 1 131 ? -0.172 6.383 6.040 1.00 81.75 131 SER A O 1
ATOM 1043 N N . LEU A 1 132 ? 0.842 7.859 4.681 1.00 83.56 132 LEU A N 1
ATOM 1044 C CA . LEU A 1 132 ? -0.081 8.960 4.966 1.00 83.56 132 LEU A CA 1
ATOM 1045 C C . LEU A 1 132 ? -1.504 8.651 4.487 1.00 83.56 132 LEU A C 1
ATOM 1047 O O . LEU A 1 132 ? -2.459 8.845 5.242 1.00 83.56 132 LEU A O 1
ATOM 1051 N N . LEU A 1 133 ? -1.655 8.131 3.264 1.00 88.75 133 LEU A N 1
ATOM 1052 C CA . LEU A 1 133 ? -2.955 7.745 2.709 1.00 88.75 133 LEU A CA 1
ATOM 1053 C C . LEU A 1 133 ? -3.656 6.710 3.604 1.00 88.75 133 LEU A C 1
ATOM 1055 O O . LEU A 1 133 ? -4.829 6.871 3.946 1.00 88.75 133 LEU A O 1
ATOM 1059 N N . LEU A 1 134 ? -2.928 5.674 4.027 1.00 87.25 134 LEU A N 1
ATOM 1060 C CA . LEU A 1 134 ? -3.431 4.617 4.904 1.00 87.25 134 LEU A CA 1
ATOM 1061 C C . LEU A 1 134 ? -3.791 5.146 6.302 1.00 87.25 134 LEU A C 1
ATOM 1063 O O . LEU A 1 134 ? -4.839 4.784 6.845 1.00 87.25 134 LEU A O 1
ATOM 1067 N N . GLY A 1 135 ? -2.966 6.031 6.869 1.00 81.50 135 GLY A N 1
ATOM 1068 C CA . GLY A 1 135 ? -3.226 6.688 8.151 1.00 81.50 135 GLY A CA 1
ATOM 1069 C C . GLY A 1 135 ? -4.506 7.529 8.130 1.00 81.50 135 GLY A C 1
ATOM 1070 O O . GLY A 1 135 ? -5.362 7.383 9.007 1.00 81.50 135 GLY A O 1
ATOM 1071 N N . LEU A 1 136 ? -4.697 8.340 7.086 1.00 85.19 136 LEU A N 1
ATOM 1072 C CA . LEU A 1 136 ? -5.909 9.145 6.905 1.00 85.19 136 LEU A CA 1
ATOM 1073 C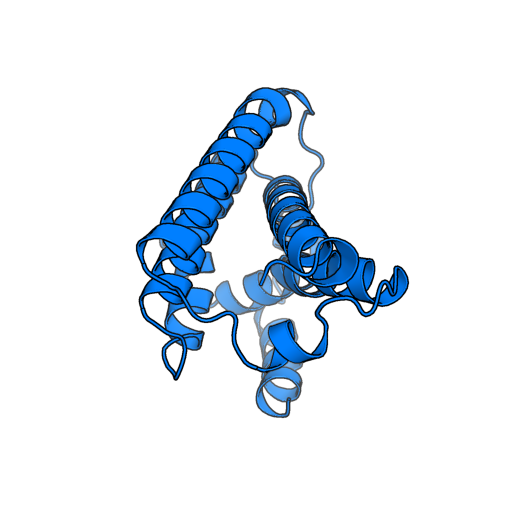 C . LEU A 1 136 ? -7.148 8.270 6.659 1.00 85.19 136 LEU A C 1
ATOM 1075 O O . LEU A 1 136 ? -8.207 8.514 7.245 1.00 85.19 136 LEU A O 1
ATOM 1079 N N . ALA A 1 137 ? -7.025 7.216 5.846 1.00 87.69 137 ALA A N 1
ATOM 1080 C CA . ALA A 1 137 ? -8.106 6.263 5.600 1.00 87.69 137 ALA A CA 1
ATOM 1081 C C . ALA A 1 137 ? -8.573 5.588 6.892 1.00 87.69 137 ALA A C 1
ATOM 1083 O O . ALA A 1 137 ? -9.778 5.458 7.144 1.00 87.69 137 ALA A O 1
ATOM 1084 N N . ARG A 1 138 ? -7.629 5.213 7.758 1.00 83.81 138 ARG A N 1
ATOM 1085 C CA . ARG A 1 138 ? -7.930 4.697 9.093 1.00 83.81 138 ARG A CA 1
ATOM 1086 C C . ARG A 1 138 ? -8.655 5.729 9.940 1.00 83.81 138 ARG A C 1
ATOM 1088 O O . ARG A 1 138 ? -9.673 5.388 10.528 1.00 83.81 138 ARG A O 1
ATOM 1095 N N . GLU A 1 139 ? -8.142 6.953 10.033 1.00 82.62 139 GLU A N 1
ATOM 1096 C CA . GLU A 1 139 ? -8.737 7.996 10.874 1.00 82.62 139 GLU A CA 1
ATOM 1097 C C . GLU A 1 139 ? -10.202 8.237 10.493 1.00 82.62 139 GLU A C 1
ATOM 1099 O O . GLU A 1 139 ? -11.077 8.256 11.356 1.00 82.62 139 GLU A O 1
ATOM 1104 N N . LYS A 1 140 ? -10.490 8.334 9.189 1.00 86.38 140 LYS A N 1
ATOM 1105 C CA . LYS A 1 140 ? -11.847 8.609 8.696 1.00 86.38 140 LYS A CA 1
ATOM 1106 C C . LYS A 1 140 ? -12.791 7.410 8.762 1.00 86.38 140 LYS A C 1
ATOM 1108 O O . LYS A 1 140 ? -13.989 7.605 8.937 1.00 86.38 140 LYS A O 1
ATOM 1113 N N . SER A 1 141 ? -12.294 6.183 8.603 1.00 86.12 141 SER A N 1
ATOM 1114 C CA . SER A 1 141 ? -13.130 4.971 8.701 1.00 86.12 141 SER A CA 1
ATOM 1115 C C . SER A 1 141 ? -13.243 4.425 10.120 1.00 86.12 141 SER A C 1
ATOM 1117 O O . SER A 1 141 ? -14.126 3.621 10.417 1.00 86.12 141 SER A O 1
ATOM 1119 N N . GLY A 1 142 ? -12.299 4.793 10.982 1.00 82.12 142 GLY A N 1
ATOM 1120 C CA . GLY A 1 142 ? -12.104 4.199 12.286 1.00 82.12 142 GLY A CA 1
ATOM 1121 C C . GLY A 1 142 ? -11.673 2.727 12.258 1.00 82.12 142 GLY A C 1
ATOM 1122 O O . GLY A 1 142 ? -11.517 2.145 13.331 1.00 82.12 142 GLY A O 1
ATOM 1123 N N . SER A 1 143 ? -11.507 2.099 11.094 1.00 82.75 143 SER A N 1
ATOM 1124 C CA . SER A 1 143 ? -11.252 0.663 10.952 1.00 82.75 143 SER A CA 1
ATOM 1125 C C . SER A 1 143 ? -9.862 0.409 10.389 1.00 82.75 143 SER A C 1
ATOM 1127 O O . SER A 1 143 ? -9.407 1.117 9.494 1.00 82.75 143 SER A O 1
ATOM 1129 N N . VAL A 1 144 ? -9.197 -0.637 10.882 1.00 82.25 144 VAL A N 1
ATOM 1130 C CA . VAL A 1 144 ? -7.935 -1.118 10.296 1.00 82.25 144 VAL A CA 1
ATOM 1131 C C . VAL A 1 144 ? -8.153 -1.865 8.973 1.00 82.25 144 VAL A C 1
ATOM 1133 O O . VAL A 1 144 ? -7.233 -1.968 8.169 1.00 82.25 144 VAL A O 1
ATOM 1136 N N . LEU A 1 145 ? -9.376 -2.338 8.703 1.00 86.69 145 LEU A N 1
ATOM 1137 C CA . LEU A 1 145 ? -9.681 -3.114 7.499 1.00 86.69 145 LEU A CA 1
ATOM 1138 C C . LEU A 1 145 ? -9.566 -2.280 6.222 1.00 86.69 145 LEU A C 1
ATOM 1140 O O . LEU A 1 145 ? -9.079 -2.784 5.217 1.00 86.69 145 LEU A O 1
ATOM 1144 N N . LEU A 1 146 ? -9.980 -1.011 6.250 1.00 89.31 146 LEU A N 1
ATOM 1145 C CA . LEU A 1 146 ? -9.874 -0.143 5.078 1.00 89.31 146 LEU A CA 1
ATOM 1146 C C . LEU A 1 146 ? -8.403 0.081 4.662 1.00 89.31 146 LEU A C 1
ATOM 1148 O O . LEU A 1 146 ? -8.087 -0.180 3.505 1.00 89.31 146 LEU A O 1
ATOM 1152 N N . PRO A 1 147 ? -7.483 0.477 5.561 1.00 87.75 147 PRO A N 1
ATOM 1153 C CA . PRO A 1 147 ? -6.053 0.509 5.260 1.00 87.75 147 PRO A CA 1
ATOM 1154 C C . PRO A 1 147 ? -5.497 -0.822 4.745 1.00 87.75 147 PRO A C 1
ATOM 1156 O O . PRO A 1 147 ? -4.724 -0.820 3.795 1.00 87.75 147 PRO A O 1
ATOM 1159 N N . ILE A 1 148 ? -5.902 -1.959 5.326 1.00 87.12 148 ILE A N 1
ATOM 1160 C CA . ILE A 1 148 ? -5.474 -3.286 4.848 1.00 87.12 148 ILE A CA 1
ATOM 1161 C C . ILE A 1 148 ? -5.896 -3.492 3.392 1.00 87.12 148 ILE A C 1
ATOM 1163 O O . ILE A 1 148 ? -5.083 -3.922 2.582 1.00 87.12 148 ILE A O 1
ATOM 1167 N N . LEU A 1 149 ? -7.139 -3.150 3.047 1.00 92.31 149 LEU A N 1
ATOM 1168 C CA . LEU A 1 149 ? -7.652 -3.275 1.682 1.00 92.31 149 LEU A CA 1
ATOM 1169 C C . LEU A 1 149 ? -6.922 -2.352 0.702 1.00 92.31 149 LEU A C 1
ATOM 1171 O O . LEU A 1 149 ? -6.564 -2.792 -0.385 1.00 92.31 149 LEU A O 1
ATOM 1175 N N . LEU A 1 150 ? -6.667 -1.097 1.081 1.00 92.94 150 LEU A N 1
ATOM 1176 C CA . LEU A 1 150 ? -5.941 -0.146 0.232 1.00 92.94 150 LEU A CA 1
ATOM 1177 C C . LEU A 1 150 ? -4.479 -0.566 0.032 1.00 92.94 150 LEU A C 1
ATOM 1179 O O . LEU A 1 150 ? -3.976 -0.519 -1.087 1.00 92.94 150 LEU A O 1
ATOM 1183 N N . HIS A 1 151 ? -3.812 -1.030 1.091 1.00 91.25 151 HIS A N 1
ATOM 1184 C CA . HIS A 1 151 ? -2.441 -1.535 1.022 1.00 91.25 151 HIS A CA 1
ATOM 1185 C C . HIS A 1 151 ? -2.368 -2.822 0.187 1.00 91.25 151 HIS A C 1
ATOM 1187 O O . HIS A 1 151 ? -1.491 -2.958 -0.662 1.00 91.25 151 HIS A O 1
ATOM 1193 N N . ALA A 1 152 ? -3.325 -3.738 0.354 1.00 90.56 152 ALA A N 1
ATOM 1194 C CA . ALA A 1 152 ? -3.419 -4.931 -0.481 1.00 90.56 152 ALA A CA 1
ATOM 1195 C C . ALA A 1 152 ? -3.672 -4.580 -1.951 1.00 90.56 152 ALA A C 1
ATOM 1197 O O . ALA A 1 152 ? -3.048 -5.168 -2.827 1.00 90.56 152 ALA A O 1
ATOM 1198 N N . GLY A 1 153 ? -4.531 -3.594 -2.224 1.00 94.44 153 GLY A N 1
ATOM 1199 C CA . GLY A 1 153 ? -4.776 -3.083 -3.572 1.00 94.44 153 GLY A CA 1
ATOM 1200 C C . GLY A 1 153 ? -3.517 -2.496 -4.212 1.00 94.44 153 GLY A C 1
ATOM 1201 O O . GLY A 1 153 ? -3.201 -2.837 -5.348 1.00 94.44 153 GLY A O 1
ATOM 1202 N N . ASN A 1 154 ? -2.760 -1.688 -3.464 1.00 94.00 154 ASN A N 1
ATOM 1203 C CA . ASN A 1 154 ? -1.461 -1.175 -3.897 1.00 94.00 154 ASN A CA 1
ATOM 1204 C C . ASN A 1 154 ? -0.492 -2.311 -4.253 1.00 94.00 154 ASN A C 1
ATOM 1206 O O . ASN A 1 154 ? 0.065 -2.346 -5.347 1.00 94.00 154 ASN A O 1
ATOM 1210 N N . ASN A 1 155 ? -0.320 -3.271 -3.343 1.00 91.00 155 ASN A N 1
ATOM 1211 C CA . ASN A 1 155 ? 0.632 -4.361 -3.538 1.00 91.00 155 ASN A CA 1
ATOM 1212 C C . ASN A 1 155 ? 0.199 -5.302 -4.663 1.00 91.00 155 ASN A C 1
ATOM 1214 O O . ASN A 1 155 ? 1.051 -5.809 -5.386 1.00 91.00 155 ASN A O 1
ATOM 1218 N N . LEU A 1 156 ? -1.108 -5.513 -4.839 1.00 92.44 156 LEU A N 1
ATOM 1219 C CA . LEU A 1 156 ? -1.657 -6.277 -5.951 1.00 92.44 156 LEU A CA 1
ATOM 1220 C C . LEU A 1 156 ? -1.367 -5.591 -7.287 1.00 92.44 156 LEU A C 1
ATOM 1222 O O . LEU A 1 156 ? -0.916 -6.262 -8.210 1.00 92.44 156 LEU A O 1
ATOM 1226 N N . ALA A 1 157 ? -1.583 -4.276 -7.384 1.00 91.81 157 ALA A N 1
ATOM 1227 C CA . ALA A 1 157 ? -1.266 -3.514 -8.588 1.00 91.81 157 ALA A CA 1
ATOM 1228 C C . ALA A 1 157 ? 0.225 -3.637 -8.932 1.00 91.81 157 ALA A C 1
ATOM 1230 O O . ALA A 1 157 ? 0.560 -4.070 -10.031 1.00 91.81 157 ALA A O 1
ATOM 1231 N N . SER A 1 158 ? 1.116 -3.378 -7.971 1.00 87.38 158 SER A N 1
ATOM 1232 C CA . SER A 1 158 ? 2.564 -3.524 -8.165 1.00 87.38 158 SER A CA 1
ATOM 1233 C C . SER A 1 158 ? 2.965 -4.949 -8.554 1.00 87.38 158 SER A C 1
ATOM 1235 O O . SER A 1 158 ? 3.759 -5.143 -9.472 1.00 87.38 158 SER A O 1
ATOM 1237 N N . ALA A 1 159 ? 2.398 -5.962 -7.894 1.00 87.00 159 ALA A N 1
ATOM 1238 C CA . ALA A 1 159 ? 2.682 -7.359 -8.199 1.00 87.00 159 ALA A CA 1
ATOM 1239 C C . ALA A 1 159 ? 2.217 -7.740 -9.610 1.00 87.00 159 ALA A C 1
ATOM 1241 O O . ALA A 1 159 ? 2.960 -8.408 -10.318 1.00 87.00 159 ALA A O 1
ATOM 1242 N N . ILE A 1 160 ? 1.031 -7.303 -10.048 1.00 89.19 160 ILE A N 1
ATOM 1243 C CA . ILE A 1 160 ? 0.543 -7.547 -11.414 1.00 89.19 160 ILE A CA 1
ATOM 1244 C C . ILE A 1 160 ? 1.468 -6.886 -12.440 1.00 89.19 160 ILE A C 1
ATOM 1246 O O . ILE A 1 160 ? 1.892 -7.544 -13.393 1.00 89.19 160 ILE A O 1
ATOM 1250 N N . THR A 1 161 ? 1.817 -5.619 -12.224 1.00 85.94 161 THR A N 1
ATOM 1251 C CA . THR A 1 161 ? 2.687 -4.846 -13.117 1.00 85.94 161 THR A CA 1
ATOM 1252 C C . THR A 1 161 ? 4.048 -5.525 -13.297 1.00 85.94 161 THR A C 1
ATOM 1254 O O . THR A 1 161 ? 4.485 -5.744 -14.424 1.00 85.94 161 THR A O 1
ATOM 1257 N N . VAL A 1 162 ? 4.670 -5.998 -12.218 1.00 84.81 162 VAL A N 1
ATOM 1258 C CA . VAL A 1 162 ? 5.976 -6.669 -12.311 1.00 84.81 162 VAL A CA 1
ATOM 1259 C C . VAL A 1 162 ? 5.854 -8.115 -12.813 1.00 84.81 162 VAL A C 1
ATOM 1261 O O . VAL A 1 162 ? 6.518 -8.509 -13.770 1.00 84.81 162 VAL A O 1
ATOM 1264 N N . ILE A 1 163 ? 4.989 -8.934 -12.210 1.00 84.75 163 ILE A N 1
ATOM 1265 C CA . ILE A 1 163 ? 4.959 -10.392 -12.437 1.00 84.75 163 ILE A CA 1
ATOM 1266 C C . ILE A 1 163 ? 4.304 -10.764 -13.772 1.00 84.75 163 ILE A C 1
ATOM 1268 O O . ILE A 1 163 ? 4.716 -11.745 -14.398 1.00 84.75 163 ILE A O 1
ATOM 1272 N N . TYR A 1 164 ? 3.289 -10.014 -14.209 1.00 81.50 164 TYR A N 1
ATOM 1273 C CA . TYR A 1 164 ? 2.549 -10.313 -15.439 1.00 81.50 164 TYR A CA 1
ATOM 1274 C C . TYR A 1 164 ? 2.917 -9.399 -16.601 1.00 81.50 164 TYR A C 1
ATOM 1276 O O . TYR A 1 164 ? 3.045 -9.905 -17.718 1.00 81.50 164 TYR A O 1
ATOM 1284 N N . LEU A 1 165 ? 3.085 -8.093 -16.360 1.00 82.00 165 LEU A N 1
ATOM 1285 C CA . LEU A 1 165 ? 3.414 -7.144 -17.431 1.00 82.00 165 LEU A CA 1
ATOM 1286 C C . LEU A 1 165 ? 4.924 -7.038 -17.677 1.00 82.00 165 LEU A C 1
ATOM 1288 O O . LEU A 1 165 ? 5.324 -6.618 -18.757 1.00 82.00 165 LEU A O 1
ATOM 1292 N N . GLY A 1 166 ? 5.758 -7.460 -16.719 1.00 72.81 166 GLY A N 1
ATOM 1293 C CA . GLY A 1 166 ? 7.218 -7.417 -16.851 1.00 72.81 166 GLY A CA 1
ATOM 1294 C C . GLY A 1 166 ? 7.786 -5.997 -16.864 1.00 72.81 166 GLY A C 1
ATOM 1295 O O . GLY A 1 166 ? 8.959 -5.813 -17.166 1.00 72.81 166 GLY A O 1
ATOM 1296 N N . THR A 1 167 ? 6.961 -4.999 -16.551 1.00 67.69 167 THR A N 1
ATOM 1297 C CA . THR A 1 167 ? 7.377 -3.611 -16.392 1.00 67.69 167 THR A CA 1
ATOM 1298 C C . THR A 1 167 ? 7.762 -3.445 -14.934 1.00 67.69 167 THR A C 1
ATOM 1300 O O . THR A 1 167 ? 6.892 -3.412 -14.060 1.00 67.69 167 THR A O 1
ATOM 1303 N N . ALA A 1 168 ? 9.060 -3.468 -14.677 1.00 57.56 168 ALA A N 1
ATOM 1304 C CA . ALA A 1 168 ? 9.621 -3.183 -13.374 1.00 57.56 168 ALA A CA 1
ATOM 1305 C C . ALA A 1 168 ? 10.010 -1.699 -13.340 1.00 57.56 168 ALA A C 1
ATOM 1307 O O . ALA A 1 168 ? 10.536 -1.226 -14.372 1.00 57.56 168 ALA A O 1
#

InterPro domains:
  IPR003675 CAAX prenyl protease 2/Lysostaphin resistance protein A-like domain [PF02517] (98-156)

Foldseek 3Di:
DVVCVVLLVVLVVQLPDVPDDVCVVLQADDFDCVCCVVLVVVLVVLVVVLVVCCVVVVPDPPPVLLVQFQQQDPVVLQCQLQVVLVCLSSLSSSCPDVVNPDALLVSQVVVLVVPVPPDDPSVSVSSNVLSVSLSVSCVVRVHSVRSSVSSSVNRSVSSCCGNPVVND